Protein AF-A0A353U2F6-F1 (afdb_monomer_lite)

Radius of gyration: 19.92 Å; chains: 1; bounding box: 42×21×57 Å

Sequence (73 aa):
MPTFTDLFYSGPTNRGNAQLKPEEASTLESSLRLRKHWLDSSIGGFYRLGKNLIDWGRIPGEEVYTTSNINRV

Structure (mmCIF, N/CA/C/O backbone):
data_AF-A0A353U2F6-F1
#
_entry.id   AF-A0A353U2F6-F1
#
loop_
_atom_site.group_PDB
_atom_site.id
_atom_site.type_symbol
_atom_site.label_atom_id
_atom_site.label_alt_id
_atom_site.label_comp_id
_atom_site.label_asym_id
_atom_site.label_entity_id
_atom_site.label_seq_id
_atom_site.pdbx_PDB_ins_code
_atom_site.Cartn_x
_atom_site.Cartn_y
_atom_site.Cartn_z
_atom_site.occupancy
_atom_site.B_iso_or_equiv
_atom_site.auth_seq_id
_atom_site.auth_comp_id
_atom_site.auth_asym_id
_atom_site.auth_atom_id
_atom_site.pdbx_PDB_model_num
ATOM 1 N N . MET A 1 1 ? -9.536 -1.386 -3.225 1.00 85.94 1 MET A N 1
ATOM 2 C CA . MET A 1 1 ? -10.954 -1.648 -2.859 1.00 85.94 1 MET A CA 1
ATOM 3 C C . MET A 1 1 ? -10.958 -2.375 -1.522 1.00 85.94 1 MET A C 1
ATOM 5 O O . MET A 1 1 ? -10.169 -3.306 -1.422 1.00 85.94 1 MET A O 1
ATOM 9 N N . PRO A 1 2 ? -11.770 -1.976 -0.525 1.00 89.19 2 PRO A N 1
ATOM 10 C CA . PRO A 1 2 ? -11.782 -2.633 0.783 1.0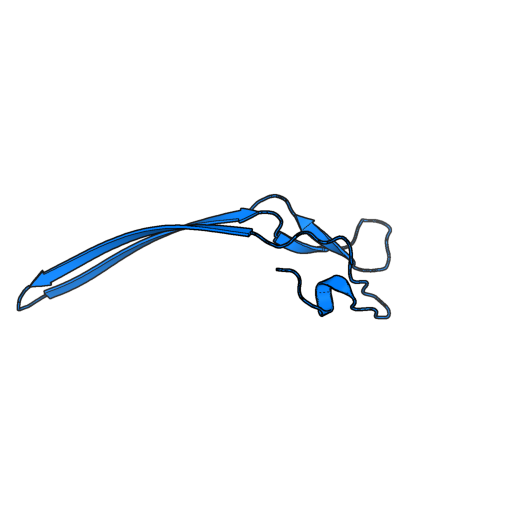0 89.19 2 PRO A CA 1
ATOM 11 C C . PRO A 1 2 ? -12.291 -4.070 0.658 1.00 89.19 2 PRO A C 1
ATOM 13 O O . PRO A 1 2 ? -13.167 -4.340 -0.170 1.00 89.19 2 PRO A O 1
ATOM 16 N N . THR A 1 3 ? -11.761 -4.990 1.461 1.00 90.31 3 THR A N 1
ATOM 17 C CA . THR A 1 3 ? -12.250 -6.373 1.474 1.00 90.31 3 THR A CA 1
ATOM 18 C C . THR A 1 3 ? -13.456 -6.526 2.403 1.00 90.31 3 THR A C 1
ATOM 20 O O . THR A 1 3 ? -13.723 -5.677 3.253 1.00 90.31 3 THR A O 1
ATOM 23 N N . PHE A 1 4 ? -14.200 -7.630 2.268 1.00 89.69 4 PHE A N 1
ATOM 24 C CA . PHE A 1 4 ? -15.316 -7.934 3.174 1.00 89.69 4 PHE A CA 1
ATOM 25 C C . PHE A 1 4 ? -14.863 -7.995 4.640 1.00 89.69 4 PHE A C 1
ATOM 27 O O . PHE A 1 4 ? -15.555 -7.495 5.525 1.00 89.69 4 PHE A O 1
ATOM 34 N N . THR A 1 5 ? -13.680 -8.560 4.884 1.00 90.06 5 THR A N 1
ATOM 35 C CA . THR A 1 5 ? -13.068 -8.623 6.212 1.00 90.06 5 THR A CA 1
ATOM 36 C C . THR A 1 5 ? -12.801 -7.222 6.758 1.00 90.06 5 THR A C 1
ATOM 38 O O . THR A 1 5 ? -13.146 -6.947 7.903 1.00 90.06 5 THR A O 1
ATOM 41 N N . ASP A 1 6 ? -12.279 -6.308 5.939 1.00 88.56 6 ASP A N 1
ATOM 42 C CA . ASP A 1 6 ? -11.999 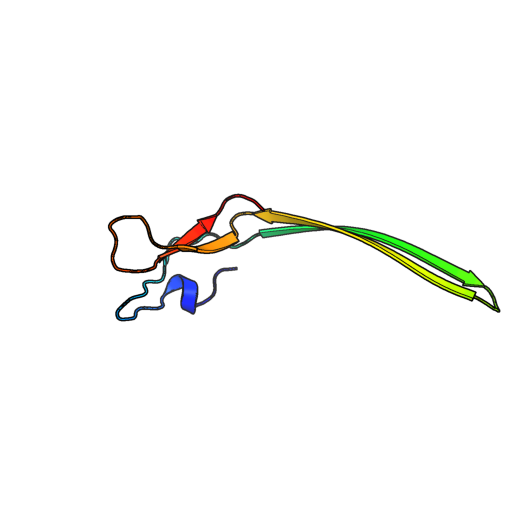-4.940 6.393 1.00 88.56 6 ASP A CA 1
ATOM 43 C C . ASP A 1 6 ? -13.277 -4.169 6.732 1.00 88.56 6 ASP A C 1
ATOM 45 O O . ASP A 1 6 ? -13.293 -3.354 7.647 1.00 88.56 6 ASP A O 1
ATOM 49 N N . LEU A 1 7 ? -14.371 -4.435 6.017 1.00 90.44 7 LEU A N 1
ATOM 50 C CA . LEU A 1 7 ? -15.633 -3.724 6.214 1.00 90.44 7 LEU A CA 1
ATOM 51 C C . LEU A 1 7 ? -16.465 -4.285 7.375 1.00 90.44 7 LEU A C 1
ATOM 53 O O . LEU A 1 7 ? -17.089 -3.513 8.103 1.00 90.44 7 LEU A O 1
ATOM 57 N N . PHE A 1 8 ? -16.505 -5.612 7.537 1.00 89.69 8 PHE A N 1
ATOM 58 C CA . PHE A 1 8 ? -17.536 -6.281 8.344 1.00 89.69 8 PHE A CA 1
ATOM 59 C C . PHE A 1 8 ? -17.013 -7.328 9.330 1.00 89.69 8 PHE A C 1
ATOM 61 O O . PHE A 1 8 ? -17.820 -7.960 10.016 1.00 89.69 8 PHE A O 1
ATOM 68 N N . TYR A 1 9 ? -15.698 -7.542 9.436 1.00 90.62 9 TYR A N 1
ATOM 69 C CA . TYR A 1 9 ? -15.184 -8.489 10.422 1.00 90.62 9 TYR A CA 1
ATOM 70 C C . TYR A 1 9 ? -15.529 -8.041 11.846 1.00 90.62 9 TYR A C 1
ATOM 72 O O . TYR A 1 9 ? -15.338 -6.887 12.226 1.00 90.62 9 TYR A O 1
ATOM 80 N N . SER A 1 10 ? -16.034 -8.971 12.649 1.00 88.06 10 SER A N 1
ATOM 81 C CA . SER A 1 10 ? -16.330 -8.742 14.057 1.00 88.06 10 SER A CA 1
ATOM 82 C C . SER A 1 10 ? -15.822 -9.932 14.853 1.00 88.06 10 SER A C 1
ATOM 84 O O . SER A 1 10 ? -16.302 -11.053 14.692 1.00 88.06 10 SER A O 1
ATOM 86 N N . GLY A 1 11 ? -14.811 -9.686 15.678 1.00 87.81 11 GLY A N 1
ATOM 87 C CA . GLY A 1 11 ? -14.214 -10.674 16.562 1.00 87.81 11 GLY A CA 1
ATOM 88 C C . GLY A 1 11 ? -13.982 -10.105 17.963 1.00 87.81 11 GLY A C 1
ATOM 89 O O . GLY A 1 11 ? -14.208 -8.918 18.196 1.00 87.81 11 GLY A O 1
ATOM 90 N N . PRO A 1 12 ? -13.491 -10.929 18.902 1.00 86.31 12 PRO A N 1
ATOM 91 C CA . PRO A 1 12 ? -13.311 -10.528 20.300 1.00 86.31 12 PRO A CA 1
ATOM 92 C C . PRO A 1 12 ? -12.385 -9.318 20.475 1.00 86.31 12 PRO A C 1
ATOM 94 O O . PRO A 1 12 ? -12.577 -8.511 21.375 1.00 86.31 12 PRO A O 1
ATOM 97 N N . THR A 1 13 ? -11.385 -9.195 19.601 1.00 88.44 13 THR A N 1
ATOM 98 C CA .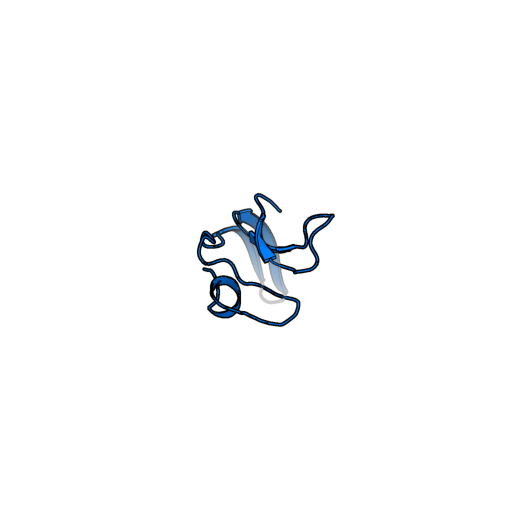 THR A 1 13 ? -10.329 -8.175 19.673 1.00 88.44 13 THR A CA 1
ATOM 99 C C . THR A 1 13 ? -10.212 -7.335 18.404 1.00 88.44 13 THR A C 1
ATOM 101 O O . THR A 1 13 ? -9.322 -6.495 18.314 1.00 88.44 13 THR A O 1
ATOM 104 N N . ASN A 1 14 ? -11.097 -7.533 17.422 1.00 90.31 14 ASN A N 1
ATOM 105 C CA . ASN A 1 14 ? -11.003 -6.910 16.102 1.00 90.31 14 ASN A CA 1
ATOM 106 C C . ASN A 1 14 ? -12.375 -6.438 15.615 1.00 90.31 14 ASN A C 1
ATOM 108 O O . ASN A 1 14 ? -13.361 -7.176 15.704 1.00 90.31 14 ASN A O 1
ATOM 112 N N . ARG A 1 15 ? -12.423 -5.238 15.040 1.00 92.12 15 ARG A N 1
ATOM 113 C CA . ARG A 1 15 ? -13.621 -4.646 14.451 1.00 92.12 15 ARG A CA 1
ATOM 114 C C . ARG A 1 15 ? -13.294 -4.019 13.093 1.00 92.12 15 ARG A C 1
ATOM 116 O O . ARG A 1 15 ? -12.470 -3.120 13.002 1.00 92.12 15 ARG A O 1
ATOM 123 N N . GLY A 1 16 ? -13.957 -4.484 12.041 1.00 90.44 16 GLY A N 1
ATOM 124 C CA . GLY A 1 16 ? -13.915 -3.859 10.722 1.00 90.44 16 GLY A CA 1
ATOM 125 C C . GLY A 1 16 ? -14.605 -2.492 10.711 1.00 90.44 16 GLY A C 1
ATOM 126 O O . GLY A 1 16 ? -15.326 -2.122 11.642 1.00 90.44 16 GLY A O 1
ATOM 127 N N . ASN A 1 17 ? -14.394 -1.732 9.644 1.00 90.94 17 ASN A N 1
ATOM 128 C CA . ASN A 1 17 ? -14.905 -0.380 9.487 1.00 90.94 17 ASN A CA 1
ATOM 129 C C . ASN A 1 17 ? -15.660 -0.234 8.160 1.00 90.94 17 ASN A C 1
ATOM 131 O O . ASN A 1 17 ? -15.071 -0.145 7.087 1.00 90.94 17 ASN A O 1
ATOM 135 N N . ALA A 1 18 ? -16.985 -0.124 8.230 1.00 91.00 18 ALA A N 1
ATOM 136 C CA . ALA A 1 18 ? -17.832 0.047 7.049 1.00 91.00 18 ALA A CA 1
ATOM 137 C C . ALA A 1 18 ? -17.644 1.402 6.329 1.00 91.00 18 ALA A C 1
ATOM 139 O O . ALA A 1 18 ? -18.180 1.597 5.241 1.00 91.00 18 ALA A O 1
ATOM 140 N N . GLN A 1 19 ? -16.907 2.346 6.921 1.00 91.69 19 GLN A N 1
ATOM 141 C CA . GLN A 1 19 ? -16.688 3.697 6.390 1.00 91.69 19 GLN A CA 1
ATOM 142 C C . GLN A 1 19 ? -15.368 3.817 5.608 1.00 91.69 19 GLN A C 1
ATOM 144 O O . GLN A 1 19 ? -14.954 4.927 5.265 1.00 91.69 19 GLN A O 1
ATOM 149 N N . LEU A 1 20 ? -14.691 2.696 5.330 1.00 91.50 20 LEU A N 1
ATOM 150 C CA . LEU A 1 20 ? -13.432 2.690 4.589 1.00 91.50 20 LEU A CA 1
ATOM 151 C C . LEU A 1 20 ? -13.612 3.198 3.159 1.00 91.50 20 LEU A C 1
ATOM 153 O O . LEU A 1 20 ? -14.506 2.783 2.418 1.00 91.50 20 LEU A O 1
ATOM 157 N N . LYS A 1 21 ? -12.681 4.052 2.742 1.00 92.62 21 LYS A N 1
ATOM 158 C CA . LYS A 1 21 ? -12.511 4.429 1.341 1.00 92.62 21 LYS A CA 1
ATOM 159 C C . LYS A 1 21 ? -11.702 3.358 0.609 1.00 92.62 21 LYS A C 1
ATOM 161 O O . LYS A 1 21 ? -10.843 2.724 1.226 1.00 92.62 21 LYS A O 1
ATOM 166 N N . PRO A 1 22 ? -11.923 3.161 -0.701 1.00 90.88 22 PRO A N 1
ATOM 167 C CA . PRO A 1 22 ? -11.072 2.291 -1.495 1.00 90.88 22 PRO A CA 1
ATOM 168 C C . PRO A 1 22 ? -9.607 2.723 -1.468 1.00 90.88 22 PRO A C 1
ATOM 170 O O . PRO A 1 22 ? -9.304 3.896 -1.664 1.00 90.88 22 PRO A O 1
ATOM 173 N N . GLU A 1 23 ? -8.709 1.753 -1.291 1.00 92.31 23 GLU A N 1
ATOM 174 C CA . GLU A 1 23 ? -7.285 1.961 -1.562 1.00 92.31 23 GLU A CA 1
ATOM 175 C C . GLU A 1 23 ? -7.050 2.304 -3.032 1.00 92.31 23 GLU A C 1
ATOM 177 O O . GLU A 1 23 ? -7.642 1.687 -3.928 1.00 92.31 23 GLU A O 1
ATOM 182 N N . GLU A 1 24 ? -6.129 3.234 -3.258 1.00 90.88 24 GLU A N 1
ATOM 183 C CA . GLU A 1 2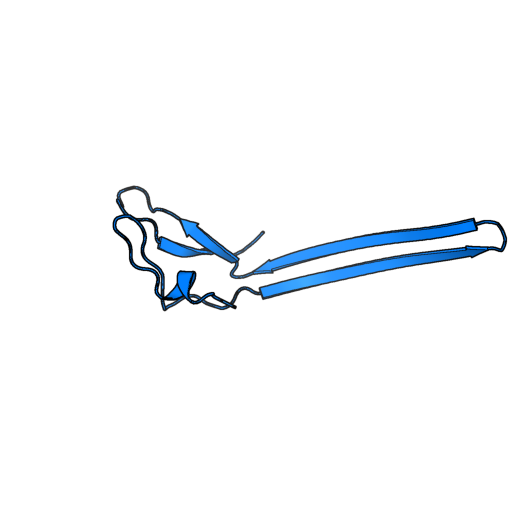4 ? -5.717 3.703 -4.573 1.00 90.88 24 GLU A CA 1
ATOM 184 C C . GLU A 1 24 ? -4.197 3.581 -4.706 1.00 90.88 24 GLU A C 1
ATOM 186 O O . GLU A 1 24 ? -3.441 3.923 -3.794 1.00 90.88 24 GLU A O 1
ATOM 191 N N . ALA A 1 25 ? -3.733 3.117 -5.865 1.00 91.56 25 ALA A N 1
ATOM 192 C CA . ALA A 1 25 ? -2.314 3.058 -6.177 1.00 91.56 25 ALA A CA 1
ATOM 193 C C . ALA A 1 25 ? -2.059 3.565 -7.594 1.00 91.56 25 ALA A C 1
ATOM 195 O O . ALA A 1 25 ? -2.654 3.079 -8.554 1.00 91.56 25 ALA A O 1
ATOM 196 N N . SER A 1 26 ? -1.151 4.527 -7.719 1.00 93.62 26 SER A N 1
ATOM 197 C CA . SER A 1 26 ? -0.656 5.006 -9.008 1.00 93.62 26 SER A CA 1
ATOM 198 C C . SER A 1 26 ? 0.779 4.540 -9.192 1.00 93.62 26 SER A C 1
ATOM 200 O O . SER A 1 26 ? 1.625 4.825 -8.347 1.00 93.62 26 SER A O 1
ATOM 202 N N . THR A 1 27 ? 1.058 3.844 -10.291 1.00 95.38 27 THR A N 1
ATOM 203 C CA . THR A 1 27 ? 2.408 3.376 -10.617 1.00 95.38 27 THR A CA 1
ATOM 204 C C . THR A 1 27 ? 2.903 4.086 -11.869 1.00 95.38 27 THR A C 1
ATOM 206 O O . THR A 1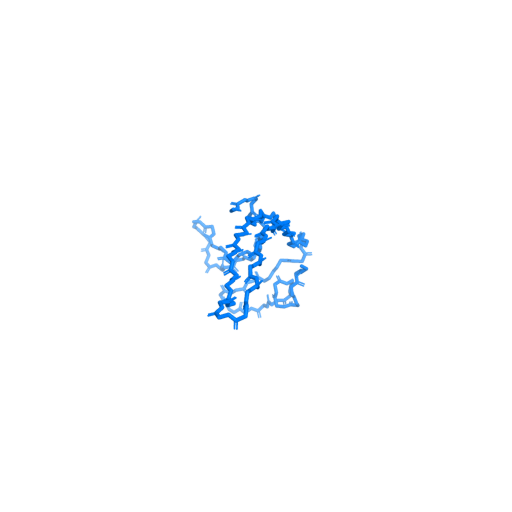 27 ? 2.204 4.138 -12.877 1.00 95.38 27 THR A O 1
ATOM 209 N N . LEU A 1 28 ? 4.111 4.634 -11.792 1.00 96.25 28 LEU A N 1
ATOM 210 C CA . LEU A 1 28 ? 4.888 5.102 -12.928 1.00 96.25 28 LEU A CA 1
ATOM 211 C C . LEU A 1 28 ? 5.946 4.046 -13.244 1.00 96.25 28 LEU A C 1
ATOM 213 O O . LEU A 1 28 ? 6.756 3.711 -12.382 1.00 96.25 28 LEU A O 1
ATOM 217 N N . GLU A 1 29 ? 5.951 3.536 -14.469 1.00 97.00 29 GLU A N 1
ATOM 218 C CA . GLU A 1 29 ? 6.857 2.470 -14.904 1.00 97.00 29 GLU A CA 1
ATOM 219 C C . GLU A 1 29 ? 7.679 2.938 -16.104 1.00 97.00 29 GLU A C 1
ATOM 221 O O . GLU A 1 29 ? 7.173 3.615 -16.999 1.00 97.00 29 GLU A O 1
ATOM 226 N N . SER A 1 30 ? 8.959 2.575 -16.129 1.00 97.25 30 SER A N 1
ATOM 227 C CA . SER A 1 30 ? 9.850 2.826 -17.259 1.00 97.25 30 SER A CA 1
ATOM 228 C C . SER A 1 30 ? 10.744 1.617 -17.483 1.00 97.25 30 SER A C 1
ATOM 230 O O . SER A 1 30 ? 11.283 1.044 -16.535 1.00 97.25 30 SER A O 1
ATOM 232 N N . SER A 1 31 ? 10.902 1.203 -18.739 1.00 96.44 31 SER A N 1
ATOM 233 C CA . SER A 1 31 ? 11.767 0.080 -19.089 1.00 96.44 31 SER A CA 1
ATOM 234 C C . SER A 1 31 ? 12.465 0.286 -20.427 1.00 96.44 31 SER A C 1
ATOM 236 O O . SER A 1 31 ? 11.942 0.923 -21.340 1.00 96.44 31 SER A O 1
ATOM 238 N N . LEU A 1 32 ? 13.670 -0.268 -20.528 1.00 96.62 32 LEU A N 1
ATOM 239 C CA . LEU A 1 32 ? 14.507 -0.282 -21.716 1.00 96.62 32 LEU A CA 1
ATOM 240 C C . LEU A 1 32 ? 14.881 -1.728 -22.026 1.00 96.62 32 LEU A C 1
ATOM 242 O O . LEU A 1 32 ? 15.335 -2.473 -21.155 1.00 96.62 32 LEU A O 1
ATOM 246 N N . ARG A 1 33 ? 14.717 -2.119 -23.288 1.00 96.69 33 ARG A N 1
ATOM 247 C CA . ARG A 1 33 ? 15.088 -3.444 -23.788 1.00 96.69 33 ARG A CA 1
ATOM 248 C C . ARG A 1 33 ? 16.117 -3.305 -24.902 1.00 96.69 33 ARG A C 1
ATOM 250 O O . ARG A 1 33 ? 15.910 -2.557 -25.853 1.00 96.69 33 ARG A O 1
ATOM 257 N N . LEU A 1 34 ? 17.199 -4.067 -24.799 1.00 95.62 34 LEU A N 1
ATOM 258 C CA . LEU A 1 34 ? 18.271 -4.162 -25.783 1.00 95.62 34 LEU A CA 1
ATOM 259 C C . LEU A 1 34 ? 18.330 -5.589 -26.320 1.00 95.62 34 LEU A C 1
ATOM 261 O O . LEU A 1 34 ? 18.519 -6.536 -25.562 1.00 95.62 34 LEU A O 1
ATOM 265 N N . ARG A 1 35 ? 18.178 -5.733 -27.639 1.00 96.56 35 ARG A N 1
ATOM 266 C CA . ARG A 1 35 ? 18.275 -7.016 -28.347 1.00 96.56 35 ARG A CA 1
ATOM 267 C C . ARG A 1 35 ? 19.351 -6.919 -29.428 1.00 96.56 35 ARG A C 1
ATOM 269 O O . ARG A 1 35 ? 19.260 -6.100 -30.341 1.00 96.56 35 ARG A O 1
ATOM 276 N N . LYS A 1 36 ? 20.375 -7.758 -29.315 1.00 94.12 36 LYS A N 1
ATOM 277 C CA . LYS A 1 36 ? 21.436 -8.026 -30.295 1.00 94.12 36 LYS A CA 1
ATOM 278 C C . LYS A 1 36 ? 21.522 -9.543 -30.483 1.00 94.12 36 LYS A C 1
ATOM 280 O O . LYS A 1 36 ? 21.098 -10.297 -29.617 1.00 94.12 36 LYS A O 1
ATOM 285 N N . HIS A 1 37 ? 22.120 -10.000 -31.581 1.00 93.69 37 HIS A N 1
ATOM 286 C CA . HIS A 1 37 ? 22.261 -11.434 -31.880 1.00 93.69 37 HIS A CA 1
ATOM 287 C C . HIS A 1 37 ? 22.944 -12.244 -30.755 1.00 93.69 37 HIS A C 1
ATOM 289 O O . HIS A 1 37 ? 22.635 -13.414 -30.574 1.00 93.69 37 HIS A O 1
ATOM 295 N N . TRP A 1 38 ? 23.824 -11.606 -29.978 1.00 95.31 38 TRP A N 1
ATOM 296 C CA . TRP A 1 38 ? 24.573 -12.209 -28.870 1.00 95.31 38 TRP A CA 1
ATOM 297 C C . TRP A 1 38 ? 24.177 -11.678 -27.477 1.00 95.31 38 TRP A C 1
ATOM 299 O O . TRP A 1 38 ? 24.744 -12.119 -26.483 1.00 95.31 38 TRP A O 1
ATOM 309 N N . LEU A 1 39 ? 23.238 -10.725 -27.382 1.00 92.81 39 LEU A N 1
ATOM 310 C CA . LEU A 1 39 ? 22.855 -10.088 -26.116 1.00 92.81 39 LEU A CA 1
ATOM 311 C C . LEU A 1 39 ? 21.363 -9.770 -26.084 1.00 92.81 39 LEU A C 1
ATOM 313 O O . LEU A 1 39 ? 20.866 -9.013 -26.916 1.00 92.81 39 LEU A O 1
ATOM 317 N N . ASP A 1 40 ? 20.675 -10.277 -25.068 1.00 96.50 40 ASP A N 1
ATOM 318 C CA . ASP A 1 40 ? 19.322 -9.863 -24.705 1.00 96.50 40 ASP A CA 1
ATOM 319 C C . ASP A 1 40 ? 19.366 -9.324 -23.279 1.00 96.50 40 ASP A C 1
ATOM 321 O O . ASP A 1 40 ? 19.803 -10.005 -22.351 1.00 96.50 40 ASP A O 1
ATOM 325 N N . SER A 1 41 ? 19.005 -8.062 -23.101 1.00 96.50 41 SER A N 1
ATOM 326 C CA . SER A 1 41 ? 19.036 -7.414 -21.795 1.00 96.50 41 SER A CA 1
ATOM 327 C C . SER A 1 41 ? 17.856 -6.477 -21.648 1.00 96.50 41 SER A C 1
ATOM 329 O O . SER A 1 41 ? 17.452 -5.791 -22.586 1.00 96.50 41 SER A O 1
ATOM 331 N N . SER A 1 42 ? 17.284 -6.457 -20.451 1.00 96.62 42 SER A N 1
ATOM 332 C CA . SER A 1 42 ? 16.180 -5.574 -20.094 1.00 96.62 42 SER A CA 1
ATOM 333 C C . SER A 1 42 ? 16.491 -4.927 -18.756 1.00 96.62 42 SER A C 1
ATOM 335 O O . SER A 1 42 ? 16.881 -5.612 -17.814 1.00 96.62 42 SER A O 1
ATOM 337 N N . ILE A 1 43 ? 16.314 -3.615 -18.682 1.00 96.81 43 ILE A N 1
ATOM 338 C CA . ILE A 1 43 ? 16.399 -2.851 -17.444 1.00 96.81 43 ILE A CA 1
ATOM 339 C C . ILE A 1 43 ? 15.088 -2.103 -17.258 1.00 96.81 43 ILE A C 1
ATOM 341 O O . ILE A 1 43 ? 14.523 -1.573 -18.213 1.00 96.81 43 ILE A O 1
ATOM 345 N N . GLY A 1 44 ? 14.583 -2.089 -16.034 1.00 97.06 44 GLY A N 1
ATOM 346 C CA . GLY A 1 44 ? 13.334 -1.426 -15.708 1.00 97.06 44 GLY A CA 1
ATOM 347 C C . GLY A 1 44 ? 13.379 -0.824 -14.319 1.00 97.06 44 GLY A C 1
ATOM 348 O O . GLY A 1 44 ? 14.130 -1.277 -13.457 1.00 97.06 44 GLY A O 1
ATOM 349 N N . GLY A 1 45 ? 12.561 0.200 -14.128 1.00 97.56 45 GLY A N 1
ATOM 350 C CA . GLY A 1 45 ? 12.299 0.830 -12.847 1.00 97.56 45 GLY A CA 1
ATOM 351 C C . GLY A 1 45 ? 10.819 1.167 -12.732 1.00 97.56 45 GLY A C 1
ATOM 352 O O . GLY A 1 45 ? 10.137 1.406 -13.731 1.00 97.56 45 GLY A O 1
ATOM 353 N N . PHE A 1 46 ? 10.325 1.190 -11.501 1.00 96.75 46 PHE A N 1
ATOM 354 C CA . PHE A 1 46 ? 8.960 1.589 -11.201 1.00 96.75 46 PHE A CA 1
ATOM 355 C C . PHE A 1 46 ? 8.934 2.453 -9.943 1.00 96.75 46 PHE A C 1
ATOM 357 O O . PHE A 1 46 ? 9.773 2.317 -9.053 1.00 96.75 46 PHE A O 1
ATOM 364 N N . TYR A 1 47 ? 7.952 3.341 -9.876 1.00 95.38 47 TYR A N 1
ATOM 365 C CA . TYR A 1 47 ? 7.656 4.168 -8.718 1.00 95.38 47 TYR A CA 1
ATOM 366 C C . TYR A 1 47 ? 6.162 4.088 -8.430 1.00 95.38 47 TYR A C 1
ATOM 368 O O . TYR A 1 47 ? 5.350 4.321 -9.322 1.00 95.38 47 TYR A O 1
ATOM 376 N N . ARG A 1 48 ? 5.787 3.742 -7.197 1.00 94.19 48 ARG A N 1
ATOM 377 C CA . ARG A 1 48 ? 4.391 3.539 -6.795 1.00 94.19 48 ARG A CA 1
ATOM 378 C C . ARG A 1 48 ? 4.017 4.519 -5.691 1.00 94.19 48 ARG A C 1
ATOM 380 O O . ARG A 1 48 ? 4.730 4.630 -4.704 1.00 94.19 48 ARG A O 1
ATOM 387 N N . LEU A 1 49 ? 2.884 5.189 -5.865 1.00 93.00 49 LEU A N 1
ATOM 388 C CA . LEU A 1 49 ? 2.265 6.094 -4.901 1.00 93.00 49 LEU A CA 1
ATOM 389 C C . LEU A 1 49 ? 0.997 5.437 -4.354 1.00 93.00 49 LEU A C 1
ATOM 391 O O . LEU A 1 49 ? 0.057 5.213 -5.121 1.00 93.00 49 LEU A O 1
ATOM 395 N N . GLY A 1 50 ? 0.968 5.140 -3.053 1.00 91.88 50 GLY A N 1
ATOM 396 C CA . GLY A 1 50 ? -0.218 4.629 -2.362 1.00 91.88 50 GLY A CA 1
ATOM 397 C C . GLY A 1 50 ? -1.036 5.751 -1.720 1.00 91.88 50 GLY A C 1
ATOM 398 O O . GLY A 1 50 ? -0.482 6.666 -1.107 1.00 91.88 50 GLY A O 1
ATOM 399 N N . LYS A 1 51 ? -2.364 5.688 -1.841 1.00 92.31 51 LYS A N 1
ATOM 400 C CA . LYS A 1 51 ? -3.312 6.580 -1.159 1.00 92.31 51 LYS A CA 1
ATOM 401 C C . LYS A 1 51 ? -4.431 5.771 -0.519 1.00 92.31 51 LYS A C 1
ATOM 403 O O . LYS A 1 51 ? -4.845 4.748 -1.061 1.00 92.31 51 LYS A O 1
ATOM 408 N N . ASN A 1 52 ? -4.948 6.281 0.599 1.00 92.31 52 ASN A N 1
ATOM 409 C CA . ASN A 1 52 ? -6.041 5.658 1.348 1.00 92.31 52 ASN A CA 1
ATOM 410 C C . ASN A 1 52 ? -5.762 4.185 1.694 1.00 92.31 52 ASN A C 1
ATOM 412 O O . ASN A 1 52 ? -6.704 3.395 1.712 1.00 92.31 52 ASN A O 1
ATOM 416 N N . LEU A 1 53 ? -4.497 3.816 1.940 1.00 92.38 53 LEU A N 1
ATOM 417 C CA . LEU A 1 53 ? -4.133 2.434 2.266 1.00 92.38 53 LEU A CA 1
ATOM 418 C C . LEU A 1 53 ? -4.907 1.991 3.510 1.00 92.38 53 LEU A C 1
ATOM 420 O O . LEU A 1 53 ? -5.145 2.807 4.397 1.00 92.38 53 LEU A O 1
ATOM 424 N N . ILE A 1 54 ? -5.354 0.747 3.559 1.00 92.75 54 ILE A N 1
ATOM 425 C CA . ILE A 1 54 ? -6.153 0.225 4.666 1.00 92.75 54 ILE A CA 1
ATOM 426 C C . ILE A 1 54 ? -5.226 -0.572 5.568 1.00 92.75 54 ILE A C 1
ATOM 428 O O . ILE A 1 54 ? -4.579 -1.512 5.116 1.00 92.75 54 ILE A O 1
ATOM 432 N N . ASP A 1 55 ? -5.179 -0.202 6.844 1.00 91.06 55 ASP A N 1
ATOM 433 C CA . ASP A 1 55 ? -4.390 -0.927 7.834 1.00 91.06 55 ASP A CA 1
ATOM 434 C C . ASP A 1 55 ? -5.153 -1.101 9.150 1.00 91.06 55 ASP A C 1
ATOM 436 O O . ASP A 1 55 ? -6.045 -0.312 9.500 1.00 91.06 55 ASP A O 1
ATOM 440 N N . TRP A 1 56 ? -4.797 -2.161 9.870 1.00 90.88 56 TRP A N 1
ATOM 441 C CA . TRP A 1 56 ? -5.326 -2.490 11.183 1.00 90.88 56 TRP A CA 1
ATOM 442 C C . TRP A 1 56 ? -4.514 -1.764 12.249 1.00 90.88 56 TRP A C 1
ATOM 444 O O . TRP A 1 56 ? -3.372 -2.107 12.546 1.00 90.88 56 TRP A O 1
ATOM 454 N N . GLY A 1 57 ? -5.133 -0.760 12.859 1.00 90.06 57 GLY A N 1
ATOM 455 C CA . GLY A 1 57 ? -4.538 0.014 13.937 1.00 90.06 57 GLY A CA 1
ATOM 456 C C . GLY A 1 57 ? -5.270 -0.207 15.249 1.00 90.06 57 GLY A C 1
ATOM 457 O O . GLY A 1 57 ? -6.428 -0.618 15.282 1.00 90.06 57 GLY A O 1
ATOM 458 N N . ARG A 1 58 ? -4.604 0.117 16.352 1.00 90.19 58 ARG A N 1
ATOM 459 C CA . ARG A 1 58 ? -5.256 0.265 17.651 1.00 90.19 58 ARG A CA 1
ATOM 460 C C . ARG A 1 58 ? -4.873 1.610 18.232 1.00 90.19 58 ARG A C 1
ATOM 462 O O . ARG A 1 58 ? -3.686 1.901 18.385 1.00 90.19 58 ARG A O 1
ATOM 469 N N . ILE A 1 59 ? -5.874 2.425 18.535 1.00 85.44 59 ILE A N 1
ATOM 470 C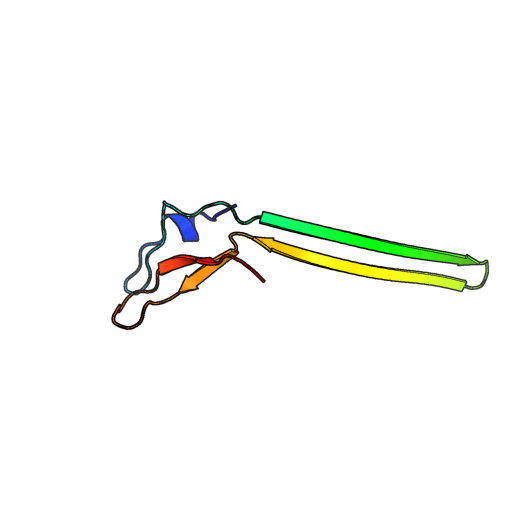 CA . ILE A 1 59 ? -5.656 3.729 19.155 1.00 85.44 59 ILE A CA 1
ATOM 471 C C . ILE A 1 59 ? -5.200 3.490 20.605 1.00 85.44 59 ILE A C 1
ATOM 473 O O . ILE A 1 59 ? -5.736 2.600 21.273 1.00 85.44 59 ILE A O 1
ATOM 477 N N . PRO A 1 60 ? -4.202 4.231 21.120 1.00 88.88 60 PRO A N 1
ATOM 478 C CA . PRO A 1 60 ? -3.811 4.122 22.521 1.00 88.88 60 PRO A CA 1
ATOM 479 C C . PRO A 1 60 ? -5.016 4.329 23.450 1.00 88.88 60 PRO A C 1
ATOM 481 O O . PRO A 1 60 ? -5.692 5.350 23.367 1.00 88.88 60 PRO A O 1
ATOM 484 N N . GLY A 1 61 ? -5.273 3.362 24.332 1.00 85.56 61 GLY A N 1
ATOM 485 C CA . GLY A 1 61 ? -6.429 3.370 25.235 1.00 85.56 61 GLY A CA 1
ATOM 486 C C . GLY A 1 61 ? -7.630 2.551 24.751 1.00 85.56 61 GLY A C 1
ATOM 487 O O . GLY A 1 61 ? -8.538 2.315 25.541 1.00 85.56 61 GLY A O 1
ATOM 488 N N . GLU A 1 62 ? -7.626 2.061 23.509 1.00 85.62 62 GLU A N 1
ATOM 489 C CA . GLU A 1 62 ? -8.616 1.094 23.029 1.00 85.62 62 GLU A CA 1
ATOM 490 C C . GLU A 1 62 ? -8.115 -0.347 23.186 1.00 85.62 62 GLU A C 1
ATOM 492 O O . GLU A 1 62 ? -6.926 -0.641 23.042 1.00 85.62 62 GLU A O 1
ATOM 497 N N . GLU A 1 63 ? -9.036 -1.271 23.464 1.00 86.69 63 GLU A N 1
ATOM 498 C CA . GLU A 1 63 ? -8.729 -2.702 23.601 1.00 86.69 63 GLU A CA 1
ATOM 499 C C . GLU A 1 63 ? -8.790 -3.456 22.264 1.00 86.69 63 GLU A C 1
ATOM 501 O O . GLU A 1 63 ? -8.207 -4.532 22.129 1.00 86.69 63 GLU A O 1
ATOM 506 N N . VAL A 1 64 ? -9.457 -2.873 21.264 1.00 90.12 64 VAL A N 1
ATOM 507 C CA . VAL A 1 64 ? -9.852 -3.530 20.013 1.00 90.12 64 VAL A CA 1
ATOM 508 C C . VAL A 1 64 ? -9.118 -2.900 18.832 1.00 90.12 64 VAL A C 1
ATOM 510 O O . VAL A 1 64 ? -8.992 -1.682 18.751 1.00 90.12 64 VAL A O 1
ATOM 513 N N . TYR A 1 65 ? -8.646 -3.721 17.897 1.00 91.81 65 TYR A N 1
ATOM 514 C CA . TYR A 1 65 ? -8.088 -3.238 16.636 1.00 91.81 65 TYR A CA 1
ATOM 515 C C . TYR A 1 65 ? -9.200 -2.845 15.668 1.00 91.81 65 TYR A C 1
ATOM 517 O O . TYR A 1 65 ? -10.185 -3.574 15.522 1.00 91.81 65 TYR A O 1
ATOM 525 N N . THR A 1 66 ? -9.006 -1.732 14.968 1.00 91.81 66 THR A N 1
ATOM 526 C CA . THR A 1 66 ? -9.940 -1.226 13.965 1.00 91.81 66 THR A CA 1
ATOM 527 C C . THR A 1 66 ? -9.221 -0.914 12.657 1.00 91.81 66 THR A C 1
ATOM 529 O O . THR A 1 66 ? -8.114 -0.374 12.647 1.00 91.81 66 THR A O 1
ATOM 532 N N . THR A 1 67 ? -9.855 -1.236 11.532 1.00 92.06 67 THR A N 1
ATOM 533 C CA . THR A 1 67 ? -9.362 -0.865 10.198 1.00 92.06 67 THR A CA 1
ATOM 534 C C . THR A 1 67 ? -9.562 0.618 9.903 1.00 92.06 67 THR A C 1
ATOM 536 O O . THR A 1 67 ? -10.653 1.162 10.115 1.00 92.06 67 THR A O 1
ATOM 539 N N . SER A 1 68 ? -8.548 1.271 9.338 1.00 92.06 68 SER A N 1
ATOM 540 C CA . SER A 1 68 ? -8.602 2.695 8.980 1.00 92.06 68 SER A CA 1
ATOM 541 C C . SER A 1 68 ? -7.829 3.013 7.698 1.00 92.06 68 SER A C 1
ATOM 543 O O . SER A 1 68 ? -6.924 2.273 7.320 1.00 92.06 68 SER A O 1
ATOM 545 N N . ASN A 1 69 ? -8.189 4.115 7.025 1.00 92.56 69 ASN A N 1
ATOM 546 C CA . ASN A 1 69 ? -7.428 4.622 5.882 1.00 92.56 69 ASN A CA 1
ATOM 547 C C . ASN A 1 69 ? -6.230 5.461 6.359 1.00 92.56 69 ASN A C 1
ATOM 549 O O . ASN A 1 69 ? -6.411 6.475 7.036 1.00 92.56 69 ASN A O 1
ATOM 553 N N . ILE A 1 70 ? -5.023 5.097 5.930 1.00 88.12 70 ILE A N 1
ATOM 554 C CA . ILE A 1 70 ? -3.783 5.845 6.147 1.00 88.12 70 ILE A CA 1
ATOM 555 C C . ILE A 1 70 ? -3.372 6.576 4.859 1.00 88.12 70 ILE A C 1
ATOM 557 O O . ILE A 1 70 ? -3.451 6.055 3.743 1.00 88.12 70 ILE A O 1
ATOM 561 N N . ASN A 1 71 ? -2.996 7.849 5.003 1.00 69.94 71 ASN A N 1
ATOM 562 C CA . ASN A 1 71 ? -3.027 8.793 3.883 1.00 69.94 71 ASN A CA 1
ATOM 563 C C . ASN A 1 71 ? -1.829 8.724 2.924 1.00 69.94 71 ASN A C 1
ATOM 565 O O . ASN A 1 71 ? -1.937 9.295 1.836 1.00 69.94 71 ASN A O 1
ATOM 569 N N . ARG A 1 72 ? -0.699 8.084 3.270 1.00 61.34 72 ARG A N 1
ATOM 570 C CA . ARG A 1 72 ? 0.453 8.065 2.352 1.00 61.34 72 ARG A CA 1
ATOM 571 C C . ARG A 1 72 ? 1.572 7.096 2.730 1.00 61.34 72 ARG A C 1
ATOM 573 O O . ARG A 1 72 ? 2.036 7.135 3.867 1.00 61.34 72 ARG A O 1
ATOM 580 N N . VAL A 1 73 ? 2.049 6.344 1.736 1.00 58.53 73 VAL A N 1
ATOM 581 C CA . VAL A 1 73 ? 3.352 5.654 1.707 1.00 58.53 73 VAL A CA 1
ATOM 582 C C . VAL A 1 73 ? 3.975 5.880 0.333 1.00 58.53 73 VAL A C 1
ATOM 584 O O . VAL A 1 73 ? 3.210 5.849 -0.665 1.00 58.53 73 VAL A O 1
#

pLDDT: mean 90.87, std 6.62, range [58.53, 97.56]

Foldseek 3Di:
DDDPCQQQPDDPAEGHNVPQDDKDKDKDKDKDWDDDPPDTDIDIDMDMKIAQDWDWDDDPPDRHTYIGGDGTD

Secondary structure (DSSP, 8-state):
---HHHHH-B-SSEE--TTPPPPEEEEEEEEEEEEETTEEEEEEEEEEEEESEEEEE--TT-SSEEEEEE---